Protein 4GV5 (pdb70)

Sequence (126 aa):
YKQCHKKGGHCFPKEKICLPPSSDFGKMDCRWRWKCCKKGSGYKQCHKKGGHCFPKEKICLPPSSDFGKMDCRWRWKCCKKGSGYKQCHKKGGHCFPKEKKICLPPSSDFGKMDCRWRWKCCKKGSG

B-factor: mean 43.55, std 19.84, range [20.6, 151.93]

GO terms:
  GO:0044562 venom-mediated inhibition of voltage-gated potassium channel activity (P, IDA)
  GO:0005576 extracellular region (C, EXP)

Foldseek 3Di:
DPQLVVLQWDKDFQPDAFPPCVQWPAQGPPDPRITTGHPVTD/DVQLVVLQWDKDFPVDFWPPVVQWPAQGVPDDRITIGHPVTD/DVQLVVVQWDKDAQPQDQPPCVQWQQCGPPDPRITTGHPPSD

Nearest PDB structures (foldseek):
  4gv5-assembly1_C  TM=1.024E+00  e=1.041E-09  Crotalus durissus terrificus
  4gv5-assembly1_A  TM=9.833E-01  e=5.406E-08  Crotalus durissus terrificus
  4gv5-assembly1_B  TM=9.880E-01  e=1.267E-07  Crotalus durissus terrificus
  1z99-assembly1_A  TM=8.918E-01  e=2.060E-06  Crotalus durissus terrificus
  1h5o-assembly1_A  TM=7.659E-01  e=6.964E-07  Crotalus durissus terrificus

CATH classification: 2.20.20.10

Secondary structure (DSSP, 8-state):
-HHHHHTTEEEEETT---SSGGGB--STTSPTTEEEEETT--/-HHHHHTTEEEEETTS--SSGGGB--STTSPTTEEEEETT--/-HHHHHTTEEEEETT---SSGGGB--STTS-TTEEEEETTT-

Organism: Crotalus durissus terrificus (NCBI:txid8732)

Solvent-accessible surface area: 8077 Å² total; per-residue (Å²): 138,156,76,2,121,144,104,33,2,88,14,39,9,59,2,39,49,0,89,87,59,88,12,13,58,31,96,71,49,1,116,189,107,19,17,0,0,102,126,89,19,68,131,148,67,2,130,150,94,36,2,92,27,58,74,58,12,62,16,0,41,78,26,89,9,12,53,30,97,74,50,2,131,183,171,79,14,0,0,100,146,78,27,52,140,157,83,1,124,158,111,24,1,35,18,7,8,122,145,52,125,7,116,81,100,91,6,42,45,32,107,64,49,3,104,155,126,13,29,0,0,91,104,78,27,14

InterPro domains:
  IPR000881 Myotoxin [PF00819] (23-65)
  IPR000881 Myotoxin [PR00283] (24-36)
  IPR000881 Myotoxin [PR00283] (38-50)
  IPR000881 Myotoxin [PR00283] (51-63)
  IPR000881 Myotoxin [PS00459] (24-61)
  IPR023355 Myotoxin/Anemone neurotoxin domain superfamily [G3DSA:2.20.20.10] (23-64)

Radius of gyration: 14.73 Å; Cα contacts (8 Å, |Δi|>4): 263; chains: 3; bounding box: 30×38×32 Å

Structure (mmCIF, N/CA/C/O backbone):
data_4GV5
#
_entry.id   4GV5
#
_cell.length_a   66.922
_cell.length_b   74.330
_cell.length_c   80.199
_cell.angle_alpha   90.00
_cell.angle_beta   90.00
_cell.angle_gamma   90.00
#
_symmetry.space_group_name_H-M   'I 21 21 21'
#
loop_
_entity.id
_entity.type
_entity.pdbx_description
1 polymer 'Crotamine Ile-19'
2 non-polymer 'THIO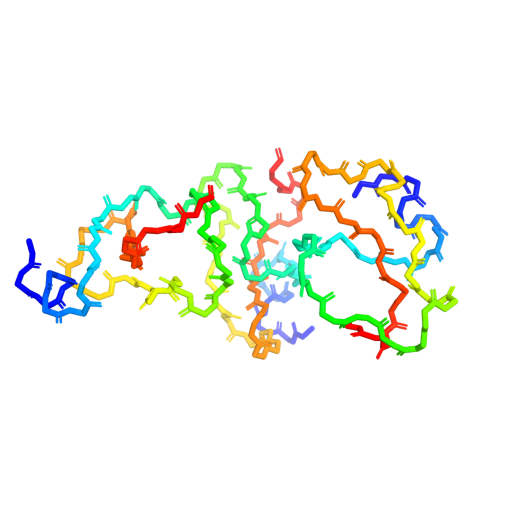CYANATE ION'
3 non-polymer GLYCEROL
4 non-polymer 'SULFATE ION'
5 water water
#
loop_
_atom_site.group_PDB
_atom_site.id
_atom_site.type_symbol
_atom_site.label_atom_id
_atom_site.label_alt_id
_atom_site.label_comp_id
_atom_site.label_asym_id
_atom_site.label_entity_id
_atom_site.label_seq_id
_atom_site.pdbx_PDB_ins_code
_atom_site.Cartn_x
_atom_site.Cartn_y
_atom_site.Cartn_z
_atom_site.occupancy
_atom_site.B_iso_or_equiv
_atom_site.auth_seq_id
_atom_site.auth_comp_id
_atom_site.auth_asym_id
_atom_site.auth_atom_id
_atom_site.pdbx_PDB_model_num
ATOM 1 N N . TYR A 1 1 ? 24.311 40.954 45.768 1.00 48.43 1 TYR A N 1
ATOM 2 C CA . TYR A 1 1 ? 22.901 40.559 45.929 1.00 46.14 1 TYR A CA 1
ATOM 3 C C . TYR A 1 1 ? 22.740 39.866 47.274 1.00 50.30 1 TYR A C 1
ATOM 4 O O . TYR A 1 1 ? 23.578 39.023 47.619 1.00 48.29 1 TYR A O 1
ATOM 13 N N . LYS A 1 2 ? 21.671 40.199 48.001 1.00 41.64 2 LYS A N 1
ATOM 14 C CA . LYS A 1 2 ? 21.496 39.794 49.427 1.00 41.06 2 LYS A CA 1
ATOM 15 C C . LYS A 1 2 ? 21.742 38.292 49.675 1.00 37.57 2 LYS A C 1
ATOM 16 O O . LYS A 1 2 ? 22.587 37.955 50.467 1.00 42.63 2 LYS A O 1
ATOM 22 N N . GLN A 1 3 ? 20.983 37.403 49.013 1.00 37.10 3 GLN A N 1
ATOM 23 C CA . GLN A 1 3 ? 20.983 35.955 49.346 1.00 40.92 3 GLN A CA 1
ATOM 24 C C . GLN A 1 3 ? 22.294 35.285 48.988 1.00 33.20 3 GLN A C 1
ATOM 25 O O . GLN A 1 3 ? 22.844 34.461 49.802 1.00 35.66 3 GLN A O 1
ATOM 31 N N . CYS A 1 4 ? 22.849 35.700 47.831 1.00 32.29 4 CYS A N 1
ATOM 32 C CA . CYS A 1 4 ? 24.146 35.145 47.360 1.00 30.30 4 CYS A CA 1
ATOM 33 C C . CYS A 1 4 ? 25.199 35.612 48.402 1.00 34.59 4 CYS A C 1
ATOM 34 O O . CYS A 1 4 ? 26.002 34.803 48.928 1.00 32.96 4 CYS A O 1
ATOM 37 N N . HIS A 1 5 ? 25.194 36.900 48.725 1.00 37.49 5 HIS A N 1
ATOM 38 C CA . HIS A 1 5 ? 26.136 37.437 49.682 1.00 41.85 5 HIS A CA 1
ATOM 39 C C . HIS A 1 5 ? 25.998 36.741 51.028 1.00 40.69 5 HIS A C 1
ATOM 40 O O . HIS A 1 5 ? 27.002 36.376 51.657 1.00 45.98 5 HIS A O 1
ATOM 47 N N . LYS A 1 6 ? 24.755 36.526 51.464 1.00 46.68 6 LYS A N 1
ATOM 48 C CA . LYS A 1 6 ? 24.518 35.839 52.689 1.00 39.78 6 LYS A CA 1
ATOM 49 C C . LYS A 1 6 ? 25.116 34.478 52.82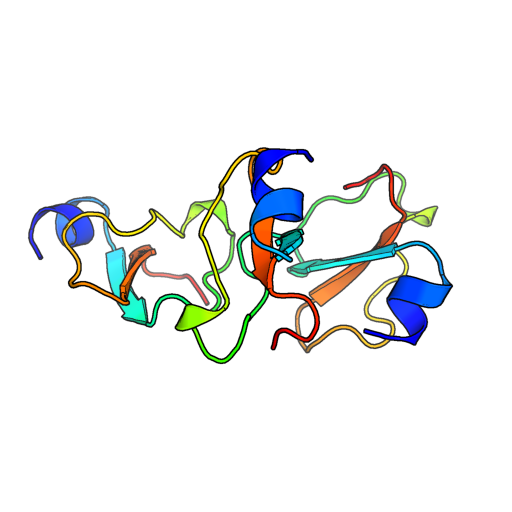0 1.00 45.96 6 LYS A C 1
ATOM 50 O O . LYS A 1 6 ? 25.550 34.166 53.947 1.00 48.22 6 LYS A O 1
ATOM 56 N N . LYS A 1 7 ? 25.155 33.716 51.709 1.00 43.85 7 LYS A N 1
ATOM 57 C CA . LYS A 1 7 ? 25.844 32.434 51.605 1.00 41.04 7 LYS A CA 1
ATOM 58 C C . LYS A 1 7 ? 27.349 32.559 51.571 1.00 35.16 7 LYS A C 1
ATOM 59 O O . LYS A 1 7 ? 28.021 31.526 51.573 1.00 50.63 7 LYS A O 1
ATOM 65 N N . GLY A 1 8 ? 27.891 33.791 51.546 1.00 40.18 8 GLY A N 1
ATOM 66 C CA . GLY A 1 8 ? 29.340 33.966 51.457 1.00 41.87 8 GLY A CA 1
ATOM 67 C C . GLY A 1 8 ? 29.807 33.862 49.988 1.00 35.66 8 GLY A C 1
ATOM 68 O O . GLY A 1 8 ? 30.971 33.632 49.687 1.00 39.22 8 GLY A O 1
ATOM 69 N N . GLY A 1 9 ? 28.880 34.025 49.058 1.00 36.96 9 GLY A N 1
ATOM 70 C CA . GLY A 1 9 ? 29.219 33.864 47.600 1.00 34.94 9 GLY A CA 1
ATOM 71 C C . GLY A 1 9 ? 29.298 35.198 46.859 1.00 33.03 9 GLY A C 1
ATOM 72 O O . GLY A 1 9 ? 29.119 36.303 47.455 1.00 35.49 9 GLY A O 1
ATOM 73 N N . HIS A 1 10 ? 29.573 35.078 45.555 1.00 33.72 10 HIS A N 1
ATOM 74 C CA . HIS A 1 10 ? 29.513 36.162 44.662 1.00 3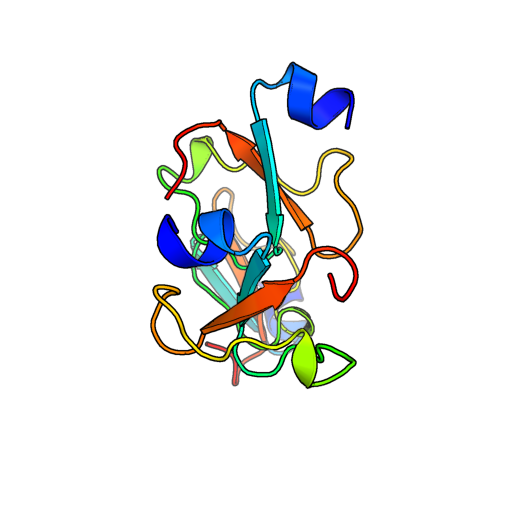5.30 10 HIS A CA 1
ATOM 75 C C . HIS A 1 10 ? 28.930 35.691 43.353 1.00 32.80 10 HIS A C 1
ATOM 76 O O . HIS A 1 10 ? 28.965 34.505 43.080 1.00 31.47 10 HIS A O 1
ATOM 83 N N . CYS A 1 11 ? 28.407 36.589 42.524 1.00 32.14 11 CYS A N 1
ATOM 84 C CA . CYS A 1 11 ? 27.831 36.192 41.252 1.00 28.45 11 CYS A CA 1
ATOM 85 C C . CYS A 1 11 ? 28.786 36.113 40.145 1.00 27.67 11 CYS A C 1
ATOM 86 O O . CYS A 1 11 ? 29.536 37.067 39.892 1.00 33.89 11 CYS A O 1
ATOM 89 N N . PHE A 1 12 ? 28.633 35.036 39.378 1.00 32.24 12 PHE A N 1
ATOM 90 C CA . PHE A 1 12 ? 29.570 34.775 38.195 1.00 32.65 12 PHE A CA 1
ATOM 91 C C . PHE A 1 12 ? 28.715 34.319 37.052 1.00 31.75 12 PHE A C 1
ATOM 92 O O . PHE A 1 12 ? 27.615 33.842 37.275 1.00 27.78 12 PHE A O 1
ATOM 100 N N . PRO A 1 13 ? 29.226 34.432 35.819 1.00 26.59 13 PRO A N 1
ATOM 101 C CA . PRO A 1 13 ? 28.435 33.933 34.648 1.00 27.48 13 PRO A CA 1
ATOM 102 C C . PRO A 1 13 ? 28.022 32.464 34.862 1.00 25.85 13 PRO A C 1
ATOM 103 O O . PRO A 1 13 ? 28.815 31.683 35.520 1.00 28.16 13 PRO A O 1
ATOM 107 N N . LYS A 1 14 ? 26.854 32.055 34.347 1.00 26.33 14 LYS A N 1
ATOM 108 C CA . LYS A 1 14 ? 26.279 30.739 34.482 1.00 27.75 14 LYS A CA 1
ATOM 109 C C . LYS A 1 14 ? 27.302 29.546 34.237 1.00 23.33 14 LYS A C 1
ATOM 110 O O . LYS A 1 14 ? 27.215 28.529 34.923 1.00 26.09 14 LYS A O 1
ATOM 116 N N . GLU A 1 15 ? 28.205 29.639 33.234 1.00 25.69 15 GLU A N 1
ATOM 117 C CA . GLU A 1 15 ? 29.101 28.568 32.854 1.00 22.99 15 GLU A CA 1
ATOM 118 C C . GLU A 1 15 ? 30.485 28.643 33.540 1.00 20.90 15 GLU A C 1
ATOM 119 O O . GLU A 1 15 ? 31.349 27.815 33.271 1.00 25.28 15 GLU A O 1
ATOM 125 N N . LYS A 1 16 ? 30.678 29.655 34.429 1.00 25.81 16 LYS A N 1
ATOM 126 C CA . LYS A 1 16 ? 31.976 29.797 35.068 1.00 27.99 16 LYS A CA 1
ATOM 127 C C . LYS A 1 16 ? 32.199 28.509 35.874 1.00 26.13 16 LYS A C 1
ATOM 128 O O . LYS A 1 16 ? 31.270 28.098 36.665 1.00 27.73 16 LYS A O 1
ATOM 134 N N . ILE A 1 17 ? 33.402 27.896 35.772 1.00 25.50 17 ILE A N 1
ATOM 135 C CA . ILE A 1 17 ? 33.706 26.701 36.624 1.00 24.57 17 ILE A CA 1
ATOM 136 C C . ILE A 1 17 ? 33.942 27.163 38.045 1.00 26.08 17 ILE A C 1
ATOM 137 O O . ILE A 1 17 ? 34.786 28.096 38.293 1.00 27.01 17 ILE A O 1
ATOM 142 N N . CYS A 1 18 ? 33.172 26.546 38.962 1.00 27.48 18 CYS A N 1
ATOM 143 C CA . CYS A 1 18 ? 33.350 26.853 40.436 1.00 26.84 18 CYS A CA 1
ATOM 144 C C . CYS A 1 18 ? 33.710 25.551 41.117 1.00 27.06 18 CYS A C 1
ATOM 145 O O . CYS A 1 18 ? 32.870 24.623 41.132 1.00 27.52 18 CYS A O 1
ATOM 148 N N . LEU A 1 19 ? 34.953 25.430 41.598 1.00 28.69 19 LEU A N 1
ATOM 149 C CA . LEU A 1 19 ? 35.363 24.164 42.196 1.00 28.16 19 LEU A CA 1
ATOM 150 C C . LEU A 1 19 ? 35.750 24.517 43.689 1.00 28.48 19 LEU A C 1
ATOM 151 O O . LEU A 1 19 ? 36.330 25.565 43.951 1.00 33.45 19 LEU A O 1
ATOM 156 N N . PRO A 1 20 ? 35.463 23.630 44.629 1.00 28.75 20 PRO A N 1
ATOM 157 C CA . PRO A 1 20 ? 34.756 22.376 44.430 1.00 28.91 20 PRO A CA 1
ATOM 158 C C . PRO A 1 20 ? 33.291 22.691 44.049 1.00 26.55 20 PRO A C 1
ATOM 159 O O . PRO A 1 20 ? 32.817 23.799 44.328 1.00 30.48 20 PRO A O 1
ATOM 163 N N . PRO A 1 21 ? 32.577 21.722 43.415 1.00 25.71 21 PRO A N 1
ATOM 164 C CA . PRO A 1 21 ? 31.212 22.033 42.961 1.00 25.19 21 PRO A CA 1
ATOM 165 C C . PRO A 1 21 ? 30.246 22.311 44.159 1.00 23.68 21 PRO A C 1
ATOM 166 O O . PRO A 1 21 ? 29.226 23.013 43.962 1.00 28.87 21 PRO A O 1
ATOM 170 N N . SER A 1 22 ? 30.613 21.892 45.408 1.00 29.20 22 SER A N 1
ATOM 171 C CA . SER A 1 22 ? 29.698 22.257 46.459 1.00 32.57 22 SER A CA 1
ATOM 172 C C . SER A 1 22 ? 29.736 23.725 46.793 1.00 33.60 22 SER A C 1
ATOM 173 O O . SER A 1 22 ? 28.883 24.216 47.546 1.00 43.28 22 SER A O 1
ATOM 176 N N . SER A 1 23 ? 30.754 24.446 46.266 1.00 29.75 23 SER A N 1
ATOM 177 C CA . SER A 1 23 ? 30.853 25.937 46.461 1.00 32.81 23 SER A CA 1
ATOM 178 C C . SER A 1 23 ? 29.973 26.677 45.455 1.00 29.72 23 SER A C 1
ATOM 179 O O . SER A 1 23 ? 29.886 27.911 45.479 1.00 32.78 23 SER A O 1
ATOM 182 N N . ASP A 1 24 ? 29.331 25.932 44.548 1.00 26.87 24 ASP A N 1
ATOM 183 C CA . ASP A 1 24 ? 28.407 26.581 43.520 1.00 27.91 24 ASP A CA 1
ATOM 184 C C . ASP A 1 24 ? 27.010 26.410 44.126 1.00 24.15 24 ASP A C 1
ATOM 185 O O . ASP A 1 24 ? 26.495 25.279 44.215 1.00 32.06 24 ASP A O 1
ATOM 190 N N . PHE A 1 25 ? 26.347 27.542 44.425 1.00 28.18 25 PHE A N 1
ATOM 191 C CA . PHE A 1 25 ? 25.004 27.549 45.172 1.00 27.24 25 PHE A CA 1
ATOM 192 C C . PHE A 1 25 ? 23.919 27.741 44.194 1.00 31.22 25 PHE A C 1
ATOM 193 O O . PHE A 1 25 ? 22.779 27.946 44.576 1.00 31.84 25 PHE A O 1
ATOM 201 N N . GLY A 1 26 ? 24.230 27.563 42.922 1.00 30.26 26 GLY A N 1
ATOM 202 C CA . GLY A 1 26 ? 23.206 27.793 41.839 1.00 29.80 26 GLY A CA 1
ATOM 203 C C . GLY A 1 26 ? 22.789 29.269 41.682 1.00 28.84 26 GLY A C 1
ATOM 204 O O . GLY A 1 26 ? 23.485 30.197 42.130 1.00 30.66 26 GLY A O 1
ATOM 205 N N . LYS A 1 27 ? 21.660 29.527 41.022 1.00 36.73 27 LYS A N 1
ATOM 206 C CA . LYS A 1 27 ? 21.327 30.914 40.686 1.00 31.87 27 LYS A CA 1
ATOM 207 C C . LYS A 1 27 ? 21.191 31.846 41.944 1.00 31.66 27 LYS A C 1
ATOM 208 O O . LYS A 1 27 ? 21.539 33.002 41.861 1.00 33.11 27 LYS A O 1
ATOM 214 N N . MET A 1 28 ? 20.671 31.350 43.060 1.00 34.78 28 MET A N 1
ATOM 215 C CA . MET A 1 28 ? 20.352 32.230 44.213 1.00 32.44 28 MET A CA 1
ATOM 216 C C . MET A 1 28 ? 19.597 33.435 43.677 1.00 32.83 28 MET A C 1
ATOM 217 O O . MET A 1 28 ? 18.621 33.244 42.963 1.00 37.44 28 MET A O 1
ATOM 222 N N . ASP A 1 29 ? 19.978 34.658 44.064 1.00 34.87 29 ASP A N 1
ATOM 223 C CA . ASP A 1 29 ? 19.353 35.839 43.561 1.00 40.25 29 ASP A CA 1
ATOM 224 C C . ASP A 1 29 ? 20.299 36.631 42.655 1.00 33.84 29 ASP A C 1
ATOM 225 O O . ASP A 1 29 ? 20.166 37.880 42.500 1.00 35.01 29 ASP A O 1
ATOM 230 N N . CYS A 1 30 ? 21.253 35.925 42.058 1.00 34.07 30 CYS A N 1
ATOM 231 C CA . CYS A 1 30 ? 22.038 36.567 40.976 1.00 32.82 30 CYS A CA 1
ATOM 232 C C . CYS A 1 30 ? 21.148 36.832 39.770 1.00 37.97 30 CYS A C 1
ATOM 233 O O . CYS A 1 30 ? 20.031 36.258 39.618 1.00 36.29 30 CYS A O 1
ATOM 236 N N . ARG A 1 31 ? 21.632 37.651 38.858 1.00 33.17 31 ARG A N 1
ATOM 237 C CA . ARG A 1 31 ? 20.859 37.915 37.629 1.00 30.62 31 ARG A CA 1
ATOM 238 C C . ARG A 1 31 ? 20.707 36.690 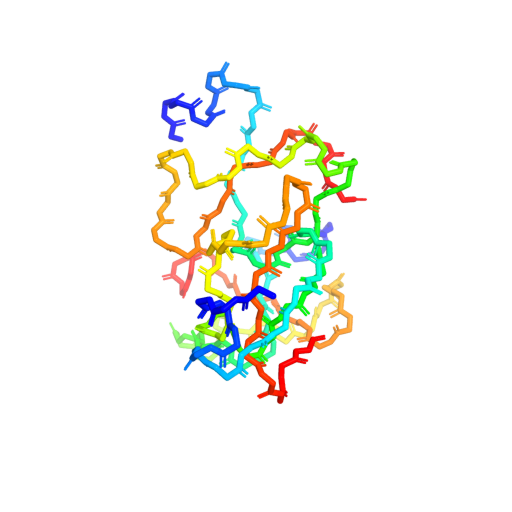36.742 1.00 35.27 31 ARG A C 1
ATOM 239 O O . ARG A 1 31 ? 21.414 35.717 36.871 1.00 32.90 31 ARG A O 1
ATOM 247 N N . TRP A 1 32 ? 19.786 36.761 35.803 1.00 29.99 32 TRP A N 1
ATOM 248 C CA . TRP A 1 32 ? 19.607 35.746 34.817 1.00 35.04 32 TRP A CA 1
ATOM 249 C C . TRP A 1 32 ? 20.923 35.499 34.143 1.00 28.56 32 TRP A C 1
ATOM 250 O O . TRP A 1 32 ? 21.601 36.446 33.802 1.00 32.06 32 TRP A O 1
ATOM 261 N N . ARG A 1 33 ? 21.290 34.244 33.983 1.00 30.43 33 ARG A N 1
ATOM 262 C CA . ARG A 1 33 ? 22.535 33.856 33.352 1.00 27.90 33 ARG A CA 1
ATOM 263 C C . ARG A 1 33 ? 23.758 34.041 34.235 1.00 26.61 33 ARG A C 1
ATOM 264 O O . ARG A 1 33 ? 24.871 34.001 33.773 1.00 30.40 33 ARG A O 1
ATOM 272 N N . TRP A 1 34 ? 23.525 34.226 35.519 1.00 32.53 34 TRP A N 1
ATOM 273 C CA . TRP A 1 34 ? 24.573 34.253 36.496 1.00 27.58 34 TRP A CA 1
ATOM 274 C C . TRP A 1 34 ? 24.279 33.242 37.566 1.00 25.40 34 TRP A C 1
ATOM 275 O O . TRP A 1 34 ? 23.183 32.748 37.669 1.00 28.51 34 TRP A O 1
ATOM 286 N N . LYS A 1 35 ? 25.273 32.932 38.366 1.00 29.36 35 LYS A N 1
ATOM 287 C CA . LYS A 1 35 ? 25.115 31.988 39.482 1.00 31.35 35 LYS A CA 1
ATOM 288 C C . LYS A 1 35 ? 26.046 32.393 40.608 1.00 25.86 35 LYS A C 1
ATOM 289 O O . LYS A 1 35 ? 27.024 33.145 40.435 1.00 30.66 35 LYS A O 1
ATOM 295 N N . CYS A 1 36 ? 25.712 31.909 41.794 1.00 26.98 36 CYS A N 1
ATOM 296 C CA . CYS A 1 36 ? 26.403 32.315 43.066 1.00 26.70 36 CYS A CA 1
ATOM 297 C C . CYS A 1 36 ? 27.416 31.214 43.391 1.00 24.99 36 CYS A C 1
ATOM 298 O O . CYS A 1 36 ? 27.045 30.004 43.596 1.00 29.97 36 CYS A O 1
ATOM 301 N N . CYS A 1 37 ? 28.727 31.586 43.510 1.00 25.71 37 CYS A N 1
ATOM 302 C CA . CYS A 1 37 ? 29.757 30.613 43.926 1.00 28.33 37 CYS A CA 1
ATOM 303 C C . CYS A 1 37 ? 30.466 31.245 45.108 1.00 31.03 37 CYS A C 1
ATOM 304 O O . CYS A 1 37 ? 30.678 32.503 45.171 1.00 32.26 37 CYS A O 1
ATOM 307 N N . LYS A 1 38 ? 30.877 30.368 46.042 1.00 31.84 38 LYS A N 1
ATOM 308 C CA . LYS A 1 38 ? 31.503 30.837 47.245 1.00 41.75 38 LYS A CA 1
ATOM 309 C C . LYS A 1 38 ? 32.777 31.539 46.860 1.00 54.07 38 LYS A C 1
ATOM 310 O O . LYS A 1 38 ? 33.537 31.020 46.039 1.00 51.47 38 LYS A O 1
ATOM 316 N N . LYS A 1 39 ? 33.006 32.703 47.487 1.00 61.07 39 LYS A N 1
ATOM 317 C CA . LYS A 1 39 ? 34.265 33.456 47.412 1.00 65.62 39 LYS A CA 1
ATOM 318 C C . LYS A 1 39 ? 35.498 32.512 47.522 1.00 71.53 39 LYS A C 1
ATOM 319 O O . LYS A 1 39 ? 35.579 31.671 48.441 1.00 75.35 39 LYS A O 1
ATOM 325 N N . GLY A 1 40 ? 36.419 32.649 46.557 1.00 74.62 40 GLY A N 1
ATOM 326 C CA . GLY A 1 40 ? 37.575 31.740 46.370 1.00 63.68 40 GLY A CA 1
ATOM 327 C C . GLY A 1 40 ? 37.343 30.554 45.399 1.00 118.78 40 GLY A C 1
ATOM 328 O O . GLY A 1 40 ? 38.084 29.556 45.492 1.00 93.93 40 GLY A O 1
ATOM 329 N N . SER A 1 41 ? 36.353 30.656 44.477 1.00 113.51 41 SER A N 1
ATOM 330 C CA . SER A 1 41 ? 35.838 29.525 43.657 1.00 84.04 41 SER A CA 1
ATOM 331 C C . SER A 1 41 ? 36.352 29.358 42.248 1.00 98.00 41 SER A C 1
ATOM 332 O O . SER A 1 41 ? 36.486 30.378 41.554 1.00 97.25 41 SER A O 1
ATOM 335 N N . GLY A 1 42 ? 36.520 28.064 41.836 1.00 77.95 42 GLY A N 1
ATOM 336 C CA . GLY A 1 42 ? 37.230 27.538 40.578 1.00 40.16 42 GLY A CA 1
ATOM 337 C C . GLY A 1 42 ? 38.752 27.782 40.768 1.00 86.71 42 GLY A C 1
ATOM 338 O O . GLY A 1 42 ? 39.600 26.870 40.826 1.00 65.58 42 GLY A O 1
ATOM 339 N N . TYR B 1 1 ? 18.217 9.440 31.382 1.00 53.58 1 TYR B N 1
ATOM 340 C CA . TYR B 1 1 ? 17.227 10.363 31.900 1.00 41.36 1 TYR B CA 1
ATOM 341 C C . TYR B 1 1 ? 16.323 10.898 30.809 1.00 43.59 1 TYR B C 1
ATOM 342 O O . TYR B 1 1 ? 16.767 11.710 29.947 1.00 37.10 1 TYR B O 1
ATOM 351 N N . LYS B 1 2 ? 15.060 10.474 30.862 1.00 29.97 2 LYS B N 1
ATOM 352 C CA . LYS B 1 2 ? 14.036 10.745 29.914 1.00 33.72 2 LYS B CA 1
ATOM 353 C C . LYS B 1 2 ? 13.917 12.197 29.562 1.00 34.90 2 LYS B C 1
ATOM 354 O O . LYS B 1 2 ? 13.858 12.561 28.347 1.00 35.91 2 LYS B O 1
ATOM 360 N N . GLN B 1 3 ? 13.849 13.082 30.533 1.00 32.41 3 GLN B N 1
ATOM 361 C CA . GLN B 1 3 ? 13.532 14.499 30.191 1.00 29.10 3 GLN B CA 1
ATOM 362 C C . GLN B 1 3 ? 14.752 15.161 29.592 1.00 25.86 3 GLN B C 1
ATOM 363 O O . GLN B 1 3 ? 14.624 15.947 28.650 1.00 32.34 3 GLN B O 1
ATOM 369 N N . CYS B 1 4 ? 15.949 14.894 30.120 1.00 25.72 4 CYS B N 1
ATOM 370 C CA . CYS B 1 4 ? 17.144 15.462 29.543 1.00 27.48 4 CYS B CA 1
ATOM 371 C C . CYS B 1 4 ? 17.260 14.966 28.104 1.00 28.03 4 CYS B C 1
ATOM 372 O O . CYS B 1 4 ? 17.475 15.774 27.198 1.00 28.43 4 CYS B O 1
ATOM 375 N N . HIS B 1 5 ? 17.068 13.698 27.878 1.00 26.91 5 HIS B N 1
ATOM 376 C CA . HIS B 1 5 ? 17.122 13.102 26.489 1.00 32.43 5 HIS B CA 1
ATOM 377 C C . HIS B 1 5 ? 16.063 13.732 25.612 1.00 31.98 5 HIS B C 1
ATOM 378 O O . HIS B 1 5 ? 16.310 14.014 24.421 1.00 32.90 5 HIS B O 1
ATOM 385 N N . LYS B 1 6 ? 14.874 13.982 26.145 1.00 31.67 6 LYS B N 1
ATOM 386 C CA . LYS B 1 6 ? 13.859 14.659 25.357 1.00 34.36 6 LYS B CA 1
ATOM 387 C C . LYS B 1 6 ? 14.238 16.036 24.873 1.00 39.11 6 LYS B C 1
ATOM 388 O O . LYS B 1 6 ? 13.784 16.450 23.842 1.00 41.90 6 LYS B O 1
ATOM 394 N N . LYS B 1 7 ? 15.070 16.714 25.618 1.00 36.70 7 LYS B N 1
ATOM 395 C CA . LYS B 1 7 ? 15.549 18.077 25.259 1.00 36.84 7 LYS B CA 1
ATOM 396 C C . LYS B 1 7 ? 16.757 17.986 24.284 1.00 35.88 7 LYS B C 1
ATOM 397 O O . LYS B 1 7 ? 17.343 19.041 23.953 1.00 34.69 7 LYS B O 1
ATOM 403 N N . GLY B 1 8 ? 17.177 16.754 23.949 1.00 33.76 8 GLY B N 1
ATOM 404 C CA . GLY B 1 8 ? 18.330 16.519 23.067 1.00 35.95 8 GLY B CA 1
ATOM 405 C C . GLY B 1 8 ? 19.618 16.605 23.837 1.00 28.62 8 GLY B C 1
ATOM 406 O O . GLY B 1 8 ? 20.628 16.956 23.263 1.00 29.61 8 GLY B O 1
ATOM 407 N N . GLY B 1 9 ? 19.596 16.401 25.202 1.00 28.30 9 GLY B N 1
ATOM 408 C CA . GLY B 1 9 ? 20.764 16.613 25.961 1.00 28.32 9 GLY B CA 1
ATOM 409 C C . GLY B 1 9 ? 21.314 15.370 26.600 1.00 26.62 9 GLY B C 1
ATOM 410 O O . GLY B 1 9 ? 20.790 14.305 26.371 1.00 26.04 9 GLY B O 1
ATOM 411 N N . HIS B 1 10 ? 22.393 15.488 27.379 1.00 24.22 10 HIS B N 1
ATOM 412 C CA . HIS B 1 10 ? 22.913 14.359 28.155 1.00 23.66 10 HIS B CA 1
ATOM 413 C C . HIS B 1 10 ? 23.314 14.997 29.472 1.00 22.56 10 HIS B C 1
ATOM 414 O O . HIS B 1 10 ? 23.398 16.219 29.593 1.00 22.37 10 HIS B O 1
ATOM 421 N N . CYS B 1 11 ? 23.553 14.120 30.454 1.00 26.28 11 CYS B N 1
ATOM 422 C CA . CYS B 1 11 ? 23.926 14.613 31.792 1.00 25.99 11 CYS B CA 1
ATOM 423 C C . CYS B 1 11 ? 25.449 14.727 31.942 1.00 21.63 11 CYS B C 1
ATOM 424 O O . CYS B 1 11 ? 26.185 13.808 31.524 1.00 25.01 11 CYS B O 1
ATOM 427 N N . PHE B 1 12 ? 25.907 15.805 32.582 1.00 24.01 12 PHE B N 1
ATOM 428 C CA . PHE B 1 12 ? 27.363 16.062 32.834 1.00 23.72 12 PHE B CA 1
ATOM 429 C C . PHE B 1 12 ? 27.475 16.596 34.292 1.00 22.90 12 PHE B C 1
ATOM 430 O O . PHE B 1 12 ? 26.466 17.094 34.870 1.00 24.36 12 PHE B O 1
ATOM 438 N N . PRO B 1 13 ? 28.687 16.540 34.825 1.00 22.77 13 PRO B N 1
ATOM 439 C CA . PRO B 1 13 ? 28.918 17.161 36.168 1.00 25.60 13 PRO B CA 1
ATOM 440 C C . PRO B 1 13 ? 28.495 18.602 36.106 1.00 24.03 13 PRO B C 1
ATOM 441 O O . PRO B 1 13 ? 28.629 19.299 35.025 1.00 22.93 13 PRO B O 1
ATOM 445 N N . LYS B 1 14 ? 27.953 19.112 37.202 1.00 22.01 14 LYS B N 1
ATOM 446 C CA . LYS B 1 14 ? 27.409 20.460 37.142 1.00 23.79 14 LYS B CA 1
ATOM 447 C C . LYS B 1 14 ? 28.400 21.591 36.766 1.00 21.96 14 LYS B C 1
ATOM 448 O O . LYS B 1 14 ? 27.924 22.674 36.385 1.00 25.57 14 LYS B O 1
ATOM 454 N N . GLU B 1 15 ? 29.722 21.405 36.923 1.00 22.19 15 GLU B N 1
ATOM 455 C CA . GLU B 1 15 ? 30.689 22.510 36.608 1.00 24.14 15 GLU B CA 1
ATOM 456 C C . GLU B 1 15 ? 31.197 22.319 35.175 1.00 25.62 15 GLU B C 1
ATOM 457 O O . GLU B 1 15 ? 32.026 23.105 34.758 1.00 25.12 15 GLU B O 1
ATOM 463 N N . LYS B 1 16 ? 30.752 21.315 34.444 1.00 23.83 16 LYS B N 1
ATOM 464 C CA . LYS B 1 16 ? 31.203 21.170 33.052 1.00 23.46 16 LYS B CA 1
ATOM 465 C C . LYS B 1 16 ? 30.683 22.325 32.224 1.00 23.97 16 LYS B C 1
ATOM 466 O O . LYS B 1 16 ? 29.537 22.595 32.266 1.00 27.35 16 LYS B O 1
ATOM 472 N N . ILE B 1 17 ? 31.547 22.988 31.468 1.00 24.74 17 ILE B N 1
ATOM 473 C CA . ILE B 1 17 ? 31.114 24.171 30.672 1.00 22.63 17 ILE B CA 1
ATOM 474 C C . ILE B 1 17 ? 30.287 23.620 29.507 1.00 25.13 17 ILE B C 1
ATOM 475 O O . ILE B 1 17 ? 30.742 22.746 28.724 1.00 25.82 17 ILE B O 1
ATOM 480 N N . CYS B 1 18 ? 29.114 24.176 29.345 1.00 21.99 18 CYS B N 1
ATOM 481 C CA . CYS B 1 18 ? 28.249 23.856 28.097 1.00 25.47 18 CYS B CA 1
ATOM 482 C C . CYS B 1 18 ? 28.066 25.164 27.346 1.00 27.13 18 CYS B C 1
ATOM 483 O O . CYS B 1 18 ? 27.579 26.117 27.907 1.00 29.50 18 CYS B O 1
ATOM 486 N N . LEU B 1 19 ? 28.482 25.231 26.074 1.00 30.28 19 LEU B N 1
ATOM 487 C CA . LEU B 1 19 ? 28.385 26.458 25.300 1.00 32.26 19 LEU B CA 1
ATOM 488 C C . LEU B 1 19 ? 27.511 26.120 24.101 1.00 33.98 19 LEU B C 1
ATOM 489 O O . LEU B 1 19 ? 27.659 25.023 23.535 1.00 38.52 19 LEU B O 1
ATOM 494 N N . PRO B 1 20 ? 26.592 27.003 23.736 1.00 37.21 20 PRO B N 1
ATOM 495 C CA . PRO B 1 20 ? 26.362 28.310 24.397 1.00 38.14 20 PRO B CA 1
ATOM 496 C C . PRO B 1 20 ? 25.584 28.046 25.743 1.00 31.14 20 PRO B C 1
ATOM 497 O O . PRO B 1 20 ? 25.007 26.945 25.919 1.00 32.69 20 PRO B O 1
ATOM 501 N N . PRO B 1 21 ? 25.565 29.037 26.655 1.00 31.07 21 PRO B N 1
ATOM 502 C CA . PRO B 1 21 ? 24.915 28.818 28.003 1.00 33.17 21 PRO B CA 1
ATOM 503 C C . PRO B 1 21 ? 23.420 28.474 27.846 1.00 33.61 21 PRO B C 1
ATOM 504 O O . PRO B 1 21 ? 22.835 27.793 28.714 1.00 32.34 21 PRO B O 1
ATOM 508 N N . SER B 1 22 ? 22.808 28.904 26.715 1.00 33.75 22 SER B N 1
ATOM 509 C CA . SER B 1 22 ? 21.464 28.469 26.450 1.00 34.02 22 SER B CA 1
ATOM 510 C C . SER B 1 22 ? 21.312 26.939 26.303 1.00 35.25 22 SER B C 1
ATOM 511 O O . SER B 1 22 ? 20.193 26.400 26.516 1.00 41.34 22 SER B O 1
ATOM 514 N N . SER B 1 23 ? 22.381 26.195 25.996 1.00 31.78 23 SER B N 1
ATOM 515 C CA . SER B 1 23 ? 22.201 24.730 25.793 1.00 29.27 23 SER B CA 1
ATOM 516 C C . SER B 1 23 ? 22.342 24.034 27.172 1.00 27.87 23 SER B C 1
ATOM 517 O O . SER B 1 23 ? 22.245 22.806 27.269 1.00 32.88 23 SER B O 1
ATOM 520 N N . ASP B 1 24 ? 22.625 24.829 28.209 1.00 29.92 24 ASP B N 1
ATOM 521 C CA . ASP B 1 24 ? 22.728 24.229 29.557 1.00 30.53 24 ASP B CA 1
ATOM 522 C C . ASP B 1 24 ? 21.326 24.346 30.169 1.00 25.33 24 ASP B C 1
ATOM 523 O O . ASP B 1 24 ? 20.887 25.519 30.460 1.00 33.20 24 ASP B O 1
ATOM 528 N N . PHE B 1 25 ? 20.634 23.204 30.353 1.00 26.62 25 PHE B N 1
ATOM 529 C CA . PHE B 1 25 ? 19.215 23.184 30.771 1.00 27.38 25 PHE B CA 1
ATOM 530 C C . PHE B 1 25 ? 19.077 23.014 32.287 1.00 31.12 25 PHE B C 1
ATOM 531 O O . PHE B 1 25 ? 17.969 22.796 32.769 1.00 32.78 25 PHE B O 1
ATOM 539 N N . GLY B 1 26 ? 20.142 23.118 33.047 1.00 33.81 26 GLY B N 1
ATOM 540 C CA . GLY B 1 26 ? 20.022 22.925 34.441 1.00 33.71 26 GLY B CA 1
ATOM 541 C C . GLY B 1 26 ? 19.913 21.471 34.855 1.00 30.83 26 GLY B C 1
ATOM 542 O O . GLY B 1 26 ? 20.170 20.546 34.063 1.00 28.85 26 GLY B O 1
ATOM 543 N N . LYS B 1 27 ? 19.457 21.218 36.063 1.00 30.20 27 LYS B N 1
ATOM 544 C CA . LYS B 1 27 ? 19.485 19.8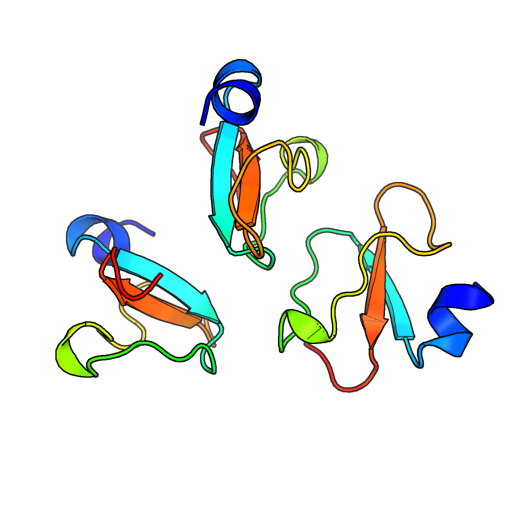12 36.543 1.00 31.69 27 LYS B CA 1
ATOM 545 C C . LYS B 1 27 ? 18.587 18.832 35.709 1.00 26.05 27 LYS B C 1
ATOM 546 O O . LYS B 1 27 ? 18.952 17.660 35.518 1.00 28.81 27 LYS B O 1
ATOM 552 N N . MET B 1 28 ? 17.419 19.350 35.173 1.00 27.72 28 MET B N 1
ATOM 553 C CA . MET B 1 28 ? 16.466 18.485 34.511 1.00 28.56 28 MET B CA 1
ATOM 554 C C . MET B 1 28 ? 16.209 17.253 35.408 1.00 33.15 28 MET B C 1
ATOM 555 O O . MET B 1 28 ? 16.023 17.434 36.650 1.00 33.85 28 MET B O 1
ATOM 560 N N . ASP B 1 29 ? 16.277 16.020 34.864 1.00 29.03 29 ASP B N 1
ATOM 561 C CA . ASP B 1 29 ? 16.147 14.805 35.630 1.00 29.60 29 ASP B CA 1
ATOM 562 C C . ASP B 1 29 ? 17.472 14.063 35.689 1.00 23.02 29 ASP B C 1
ATOM 563 O O . ASP B 1 29 ? 17.493 12.819 35.942 1.00 27.93 29 ASP B O 1
ATOM 568 N N . CYS B 1 30 ? 18.578 14.813 35.576 1.00 29.01 30 CYS B N 1
ATOM 569 C CA . CYS B 1 30 ? 19.943 14.254 35.859 1.00 26.95 30 CYS B CA 1
ATOM 570 C C . CYS B 1 30 ? 20.072 14.070 37.384 1.00 25.65 30 CYS B C 1
ATOM 571 O O . CYS B 1 30 ? 19.240 14.602 38.152 1.00 26.21 30 CYS B O 1
ATOM 574 N N . ARG B 1 31 ? 21.052 13.332 37.809 1.00 24.07 31 ARG B N 1
ATOM 575 C CA . ARG B 1 31 ? 21.237 13.082 39.204 1.00 27.77 31 ARG B CA 1
ATOM 576 C C . ARG B 1 31 ? 21.738 14.305 39.926 1.00 29.97 31 ARG B C 1
ATOM 577 O O . ARG B 1 31 ? 22.185 15.228 39.351 1.00 27.31 31 ARG B O 1
ATOM 585 N N . TRP B 1 32 ? 21.664 14.247 41.238 1.00 28.31 32 TRP B N 1
ATOM 586 C CA . TRP B 1 32 ? 22.274 15.223 42.095 1.00 30.58 32 TRP B CA 1
ATOM 587 C C . TRP B 1 32 ? 23.717 15.411 41.767 1.00 24.98 32 TRP B C 1
ATOM 588 O O . TRP B 1 32 ? 24.434 14.460 41.710 1.00 32.49 32 TRP B O 1
ATOM 599 N N . ARG B 1 33 ? 24.134 16.644 41.611 1.00 30.48 33 ARG B N 1
ATOM 600 C CA . ARG B 1 33 ? 25.585 17.038 41.208 1.00 28.32 33 ARG B CA 1
ATOM 601 C C . ARG B 1 33 ? 25.841 16.779 39.708 1.00 24.46 33 ARG B C 1
ATOM 602 O O . ARG B 1 33 ? 26.934 16.533 39.356 1.00 26.69 33 ARG B O 1
ATOM 610 N N . TRP B 1 34 ? 24.806 16.869 38.894 1.00 25.56 34 TRP B N 1
ATOM 611 C CA . TRP B 1 34 ? 24.897 16.827 37.431 1.00 21.25 34 TRP B CA 1
ATOM 612 C C . TRP B 1 34 ? 23.863 17.720 36.871 1.00 26.98 34 TRP B C 1
ATOM 613 O O . TRP B 1 34 ? 22.971 18.267 37.522 1.00 27.46 34 TRP B O 1
ATOM 624 N N . LYS B 1 35 ? 24.039 18.021 35.568 1.00 25.81 35 LYS B N 1
ATOM 625 C CA . LYS B 1 35 ? 23.146 18.910 34.860 1.00 25.40 35 LYS B CA 1
ATOM 626 C C . LYS B 1 35 ? 23.004 18.410 33.403 1.00 22.48 35 LYS B C 1
ATOM 627 O O . LYS B 1 35 ? 23.861 17.605 32.915 1.00 23.60 35 LYS B O 1
ATOM 633 N N . CYS B 1 36 ? 22.036 18.960 32.721 1.00 23.95 36 CYS B N 1
ATOM 634 C CA . CYS B 1 36 ? 21.677 18.460 31.392 1.00 21.30 36 CYS B CA 1
ATOM 635 C C . CYS B 1 36 ? 22.145 19.506 30.325 1.00 23.57 36 CYS B C 1
ATOM 636 O O . CYS B 1 36 ? 21.754 20.711 30.415 1.00 28.05 36 CYS B O 1
ATOM 639 N N . CYS B 1 37 ? 23.032 19.103 29.381 1.00 27.29 37 CYS B N 1
ATOM 640 C CA . CYS B 1 37 ? 23.386 20.048 28.302 1.00 26.73 37 CYS B CA 1
ATOM 641 C C . CYS B 1 37 ? 23.141 19.448 26.948 1.00 25.42 37 CYS B C 1
ATOM 642 O O . CYS B 1 37 ? 23.369 18.241 26.768 1.00 24.94 37 CYS B O 1
ATOM 645 N N . LYS B 1 38 ? 22.579 20.293 26.071 1.00 26.81 38 LYS B N 1
ATOM 646 C CA . LYS B 1 38 ? 22.205 19.913 24.690 1.00 35.05 38 LYS B CA 1
ATOM 647 C C . LYS B 1 38 ? 23.361 19.452 23.932 1.00 35.07 38 LYS B C 1
ATOM 648 O O . LYS B 1 38 ? 24.462 20.125 23.932 1.00 37.32 38 LYS B O 1
ATOM 654 N N . LYS B 1 39 ? 23.182 18.361 23.201 1.00 43.43 39 LYS B N 1
ATOM 655 C CA . LYS B 1 39 ? 24.272 17.924 22.354 1.00 46.73 39 LYS B CA 1
ATOM 656 C C . LYS B 1 39 ? 24.752 19.001 21.356 1.00 55.96 39 LYS B C 1
ATOM 657 O O . LYS B 1 39 ? 23.954 19.712 20.770 1.00 49.38 39 LYS B O 1
ATOM 663 N N . GLY B 1 40 ? 26.065 19.072 21.153 1.00 110.49 40 GLY B N 1
ATOM 664 C CA . GLY B 1 40 ? 26.645 20.091 20.317 1.00 73.44 40 GLY B CA 1
ATOM 665 C C . GLY B 1 40 ? 27.444 21.022 21.203 1.00 62.36 40 GLY B C 1
ATOM 666 O O . GLY B 1 40 ? 28.339 21.693 20.729 1.00 69.18 40 GLY B O 1
ATOM 667 N N . SER B 1 41 ? 27.140 21.015 22.506 1.00 85.65 41 SER B N 1
ATOM 668 C CA . SER B 1 41 ? 27.704 22.009 23.519 1.00 57.23 41 SER B CA 1
ATOM 669 C C . SER B 1 41 ? 29.035 21.617 24.251 1.00 55.54 41 SER B C 1
ATOM 670 O O . SER B 1 41 ? 29.542 20.469 24.180 1.00 88.07 41 SER B O 1
ATOM 673 N N . GLY B 1 42 ? 29.632 22.591 24.938 1.00 41.46 42 GLY B N 1
ATOM 674 C CA . GLY B 1 42 ? 31.019 22.322 25.134 1.00 73.33 42 GLY B CA 1
ATOM 675 C C . GLY B 1 42 ? 31.843 23.020 26.141 1.00 48.15 42 GLY B C 1
ATOM 676 O O . GLY B 1 42 ? 32.750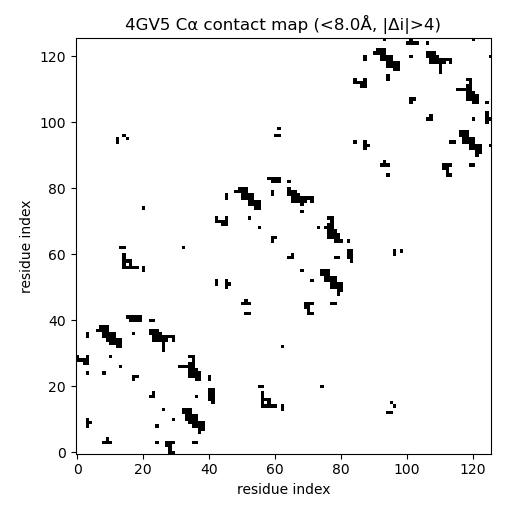 22.349 26.474 1.00 100.91 42 GLY B O 1
ATOM 677 N N . TYR C 1 1 ? 39.541 36.270 36.703 1.00 47.26 1 TYR C N 1
ATOM 678 C CA . TYR C 1 1 ? 40.972 36.200 36.560 1.00 52.56 1 TYR C CA 1
ATOM 679 C C . TYR C 1 1 ? 41.551 37.593 36.727 1.00 56.01 1 TYR C C 1
ATOM 680 O O . TYR C 1 1 ? 40.916 3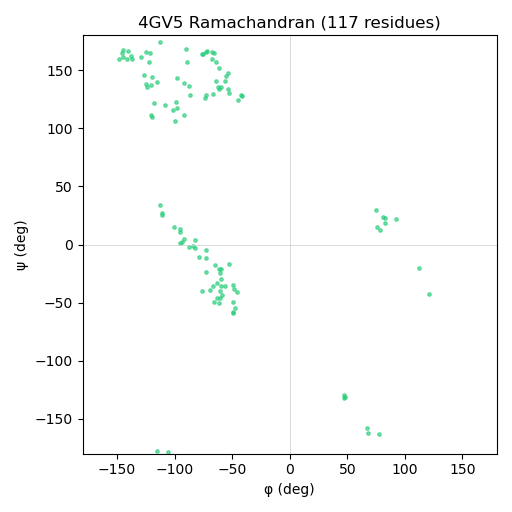8.550 36.372 1.00 63.65 1 TYR C O 1
ATOM 689 N N . LYS C 1 2 ? 42.748 37.677 37.297 1.00 57.10 2 LYS C N 1
ATOM 690 C CA . LYS C 1 2 ? 43.354 38.892 37.771 1.00 69.05 2 LYS C CA 1
ATOM 691 C C . LYS C 1 2 ? 43.337 40.098 36.735 1.00 52.96 2 LYS C C 1
ATOM 692 O O . LYS C 1 2 ? 42.783 41.188 37.049 1.00 66.62 2 LYS C O 1
ATOM 698 N N . GLN C 1 3 ? 43.926 39.929 35.538 1.00 51.87 3 GLN C N 1
ATOM 699 C CA . GLN C 1 3 ? 44.024 41.049 34.493 1.00 51.66 3 GLN C CA 1
ATOM 700 C C . GLN C 1 3 ? 42.646 41.525 34.034 1.00 50.48 3 GLN C C 1
ATOM 701 O O . GLN C 1 3 ? 42.375 42.748 33.995 1.00 54.01 3 GLN C O 1
ATOM 707 N N . CYS C 1 4 ? 41.775 40.561 33.642 1.00 47.65 4 CYS C N 1
ATOM 708 C CA . CYS C 1 4 ? 40.363 40.869 33.383 1.00 43.94 4 CYS C CA 1
ATOM 709 C C . CYS C 1 4 ? 39.713 41.699 34.478 1.00 47.84 4 CYS C C 1
ATOM 710 O O . CYS C 1 4 ? 39.153 42.766 34.209 1.00 53.57 4 CYS C O 1
ATOM 713 N N . HIS C 1 5 ? 39.788 41.211 35.700 1.00 49.62 5 HIS C N 1
ATOM 714 C CA . HIS C 1 5 ? 39.130 41.882 36.804 1.00 50.95 5 HIS C CA 1
ATOM 715 C C . HIS C 1 5 ? 39.750 43.267 36.976 1.00 53.79 5 HIS C C 1
ATOM 716 O O . HIS C 1 5 ? 39.062 44.284 37.111 1.00 52.71 5 HIS C O 1
ATOM 723 N N . LYS C 1 6 ? 41.081 43.331 36.959 1.00 56.60 6 LYS C N 1
ATOM 724 C CA . LYS C 1 6 ? 41.766 44.627 36.981 1.00 61.64 6 LYS C CA 1
ATOM 725 C C . LYS C 1 6 ? 41.212 45.632 35.955 1.00 58.85 6 LYS C C 1
ATOM 726 O O . LYS C 1 6 ? 41.095 46.837 36.231 1.00 68.36 6 LYS C O 1
ATOM 732 N N . LYS C 1 7 ? 40.860 45.154 34.783 1.00 55.29 7 LYS C N 1
ATOM 733 C CA . LYS C 1 7 ? 40.436 46.063 33.718 1.00 54.57 7 LYS C CA 1
ATOM 734 C C . LYS C 1 7 ? 38.962 46.455 33.878 1.00 49.89 7 LYS C C 1
ATOM 735 O O . LYS C 1 7 ? 38.397 47.176 33.034 1.00 70.98 7 LYS C O 1
ATOM 741 N N . GLY C 1 8 ? 38.354 45.984 34.960 1.00 56.70 8 GLY C N 1
ATOM 742 C CA . GLY C 1 8 ? 36.937 46.222 35.258 1.00 54.04 8 GLY C CA 1
ATOM 743 C C . GLY C 1 8 ? 35.962 45.281 34.513 1.00 51.35 8 GLY C C 1
ATOM 744 O O . GLY C 1 8 ? 34.781 45.616 34.391 1.00 51.65 8 GLY C O 1
ATOM 745 N N . GLY C 1 9 ? 36.438 44.092 34.086 1.00 48.04 9 GLY C N 1
ATOM 746 C CA . GLY C 1 9 ? 35.652 43.186 33.289 1.00 43.33 9 GLY C CA 1
ATOM 747 C C . GLY C 1 9 ? 35.301 41.900 34.030 1.00 43.12 9 GLY C C 1
ATOM 748 O O . GLY C 1 9 ? 35.742 41.705 35.192 1.00 40.67 9 GLY C O 1
ATOM 749 N N . HIS C 1 10 ? 34.465 41.044 33.390 1.00 33.25 10 HIS C N 1
ATOM 750 C CA . HIS C 1 10 ? 34.265 39.648 33.773 1.00 36.76 10 HIS C CA 1
ATOM 751 C C . HIS C 1 10 ? 34.619 38.800 32.576 1.00 34.66 10 HIS C C 1
ATOM 752 O O . HIS C 1 10 ? 34.518 39.265 31.371 1.00 34.03 10 HIS C O 1
ATOM 759 N N . CYS C 1 11 ? 34.954 37.561 32.822 1.00 28.09 11 CYS C N 1
ATOM 760 C CA . CYS C 1 11 ? 35.175 36.589 31.751 1.00 31.06 11 CYS C CA 1
ATOM 761 C C . CYS C 1 11 ? 33.898 35.924 31.338 1.00 28.94 11 CYS C C 1
ATOM 762 O O . CYS C 1 11 ? 33.117 35.422 32.194 1.00 29.67 11 CYS C O 1
ATOM 765 N N . PHE C 1 12 ? 33.615 35.921 30.019 1.00 28.72 12 PHE C N 1
ATOM 766 C CA . PHE C 1 12 ? 32.428 35.304 29.525 1.00 27.35 12 PHE C CA 1
ATOM 767 C C . PHE C 1 12 ? 32.823 34.345 28.383 1.00 32.29 12 PHE C C 1
ATOM 768 O O . PHE C 1 12 ? 33.906 34.483 27.800 1.00 27.07 12 PHE C O 1
ATOM 776 N N . PRO C 1 13 ? 31.939 33.392 28.026 1.00 26.17 13 PRO C N 1
ATOM 777 C CA . PRO C 1 13 ? 32.311 32.477 26.880 1.00 26.83 13 PRO C CA 1
ATOM 778 C C . PRO C 1 13 ? 32.498 33.363 25.579 1.00 25.34 13 PRO C C 1
ATOM 779 O O . PRO C 1 13 ? 31.854 34.434 25.436 1.00 27.93 13 PRO C O 1
ATOM 783 N N . LYS C 1 14 ? 33.336 32.876 24.684 1.00 28.06 14 LYS C N 1
ATOM 784 C CA . LYS C 1 14 ? 33.767 33.527 23.449 1.00 33.35 14 LYS C CA 1
ATOM 785 C C . LYS C 1 14 ? 32.642 34.074 22.614 1.00 27.73 14 LYS C C 1
ATOM 786 O O . LYS C 1 14 ? 32.822 35.052 21.968 1.00 31.62 14 LYS C O 1
ATOM 792 N N . GLU C 1 15 ? 31.506 33.413 22.587 1.00 28.04 15 GLU C N 1
ATOM 793 C CA . GLU C 1 15 ? 30.359 33.969 21.701 1.00 26.78 15 GLU C CA 1
ATOM 794 C C . GLU C 1 15 ? 29.327 34.850 22.424 1.00 29.44 15 GLU C C 1
ATOM 795 O O . GLU C 1 15 ? 28.321 35.214 21.830 1.00 35.03 15 GLU C O 1
ATOM 801 N N A LYS C 1 16 ? 29.592 35.246 23.649 0.50 33.15 16 LYS C N 1
ATOM 802 N N B LYS C 1 16 ? 29.597 35.243 23.646 0.50 33.01 16 LYS C N 1
ATOM 803 C CA A LYS C 1 16 ? 28.779 36.187 24.345 0.50 30.68 16 LYS C CA 1
ATOM 804 C CA B LYS C 1 16 ? 28.785 36.189 24.325 0.50 31.15 16 LYS C CA 1
ATOM 805 C C A LYS C 1 16 ? 28.847 37.560 23.694 0.50 39.39 16 LYS C C 1
ATOM 806 C C B LYS C 1 16 ? 28.850 37.554 23.667 0.50 39.55 16 LYS C C 1
ATOM 807 O O A LYS C 1 16 ? 29.906 38.046 23.430 0.50 38.39 16 LYS C O 1
ATOM 808 O O B LYS C 1 16 ? 29.908 38.057 23.432 0.50 38.48 16 LYS C O 1
ATOM 819 N N . ILE C 1 17 ? 27.697 38.144 23.409 1.00 37.55 17 ILE C N 1
ATOM 820 C CA . ILE C 1 17 ? 27.737 39.455 22.810 1.00 39.35 17 ILE C CA 1
ATOM 821 C C . ILE C 1 17 ? 28.130 40.517 23.803 1.00 32.69 17 ILE C C 1
ATOM 822 O O . ILE C 1 17 ? 27.495 40.669 24.793 1.00 47.45 17 ILE C O 1
ATOM 827 N N . CYS C 1 18 ? 29.201 41.227 23.551 1.00 37.07 18 CYS C N 1
ATOM 828 C CA . CYS C 1 18 ? 29.606 42.335 24.398 1.00 42.16 18 CYS C CA 1
ATOM 829 C C . CYS C 1 18 ? 29.634 43.640 2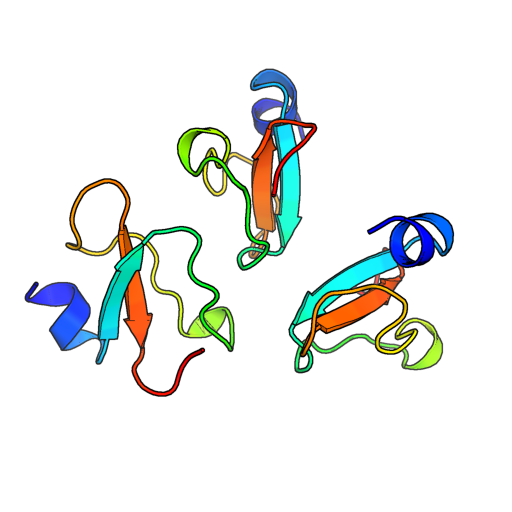3.585 1.00 47.10 18 CYS C C 1
ATOM 830 O O . CYS C 1 18 ? 30.501 43.823 22.781 1.00 54.51 18 CYS C O 1
ATOM 833 N N . LEU C 1 19 ? 28.687 44.569 23.855 1.00 54.90 19 LEU C N 1
ATOM 834 C CA . LEU C 1 19 ? 28.681 45.802 23.063 1.00 46.85 19 LEU C CA 1
ATOM 835 C C . LEU C 1 19 ? 28.760 47.018 23.956 1.00 47.97 19 LEU C C 1
ATOM 836 O O . LEU C 1 19 ? 28.081 47.049 24.951 1.00 60.38 19 LEU C O 1
ATOM 841 N N . PRO C 1 20 ? 29.556 47.999 23.661 1.00 53.35 20 PRO C N 1
ATOM 842 C CA . PRO C 1 20 ? 30.219 48.087 22.368 1.00 55.80 20 PRO C CA 1
ATOM 843 C C . PRO C 1 20 ? 31.558 47.392 22.317 1.00 60.61 20 PRO C C 1
ATOM 844 O O . PRO C 1 20 ? 32.207 47.198 23.314 1.00 52.37 20 PRO C O 1
ATOM 848 N N . PRO C 1 21 ? 31.966 47.035 21.125 1.00 55.19 21 PRO C N 1
ATOM 849 C CA . PRO C 1 21 ? 33.144 46.195 20.996 1.00 49.59 21 PRO C CA 1
ATOM 850 C C . PRO C 1 21 ? 34.369 46.718 21.726 1.00 53.20 21 PRO C C 1
ATOM 851 O O . PRO C 1 21 ? 35.311 45.989 21.911 1.00 76.20 21 PRO C O 1
ATOM 855 N N . SER C 1 22 ? 34.364 47.978 22.101 1.00 53.47 22 SER C N 1
ATOM 856 C CA . SER C 1 22 ? 35.479 48.584 22.813 1.00 66.57 22 SER C CA 1
ATOM 857 C C . SER C 1 22 ? 35.492 48.059 24.230 1.00 60.12 22 SER C C 1
ATOM 858 O O . SER C 1 22 ? 36.542 48.075 24.884 1.00 70.80 22 SER C O 1
ATOM 861 N N . SER C 1 23 ? 34.332 47.597 24.711 1.00 45.40 23 SER C N 1
ATOM 862 C CA . SER C 1 23 ? 34.259 47.014 26.115 1.00 50.76 23 SER C CA 1
ATOM 863 C C . SER C 1 23 ? 34.505 45.456 26.068 1.00 47.67 23 SER C C 1
ATOM 864 O O . SER C 1 23 ? 34.407 44.759 27.114 1.00 44.81 23 SER C O 1
ATOM 867 N N . ASP C 1 24 ? 34.825 44.929 24.886 1.00 52.03 24 ASP C N 1
ATOM 868 C CA . ASP C 1 24 ? 35.231 43.551 24.681 1.00 39.84 24 ASP C CA 1
ATOM 869 C C . ASP C 1 24 ? 36.725 43.564 24.579 1.00 44.03 24 ASP C C 1
ATOM 870 O O . ASP C 1 24 ? 37.279 44.003 23.604 1.00 47.30 24 ASP C O 1
ATOM 875 N N . PHE C 1 25 ? 37.398 43.101 25.610 1.00 39.33 25 PHE C N 1
ATOM 876 C CA . PHE C 1 25 ? 38.850 43.287 25.700 1.00 43.44 25 PHE C CA 1
ATOM 877 C C . PHE C 1 25 ? 39.582 42.096 25.186 1.00 39.54 25 PHE C C 1
ATOM 878 O O . PHE C 1 25 ? 40.788 42.028 25.385 1.00 50.01 25 PHE C O 1
ATOM 886 N N . GLY C 1 26 ? 38.847 41.202 24.487 1.00 40.60 26 GLY C N 1
ATOM 887 C CA . GLY C 1 26 ? 39.426 39.957 23.960 1.00 39.38 26 GLY C CA 1
ATOM 888 C C . GLY C 1 26 ? 39.823 39.038 25.090 1.00 42.04 26 GLY C C 1
ATOM 889 O O . GLY C 1 26 ? 39.279 39.154 26.221 1.00 42.12 26 GLY C O 1
ATOM 890 N N . LYS C 1 27 ? 40.739 38.097 24.842 1.00 37.31 27 LYS C N 1
ATOM 891 C CA . LYS C 1 27 ? 40.899 36.985 25.813 1.00 33.72 27 LYS C CA 1
ATOM 892 C C . LYS C 1 27 ? 41.452 37.455 27.182 1.00 38.77 27 LYS C C 1
ATOM 893 O O . LYS C 1 27 ? 41.074 36.898 28.187 1.00 42.64 27 LYS C O 1
ATOM 899 N N . MET C 1 28 ? 42.353 38.436 27.211 1.00 41.74 28 MET C N 1
ATOM 900 C CA . MET C 1 28 ? 43.069 38.820 28.472 1.00 43.94 28 MET C CA 1
ATOM 901 C C . MET C 1 28 ? 43.562 37.553 29.144 1.00 36.63 28 MET C C 1
ATOM 902 O O . MET C 1 28 ? 44.201 36.762 28.446 1.00 41.78 28 MET C O 1
ATOM 907 N N . ASP C 1 29 ? 43.301 37.346 30.434 1.00 43.01 29 ASP C N 1
ATOM 908 C CA . ASP C 1 29 ? 43.741 36.089 31.050 1.00 37.81 29 ASP C CA 1
ATOM 909 C C . ASP C 1 29 ? 42.582 35.219 31.447 1.00 35.17 29 ASP C C 1
ATOM 910 O O . ASP C 1 29 ? 42.669 34.422 32.378 1.00 40.34 29 ASP C O 1
ATOM 915 N N . CYS C 1 30 ? 41.516 35.294 30.647 1.00 34.14 30 CYS C N 1
ATOM 916 C CA . CYS C 1 30 ? 40.374 34.442 30.778 1.00 30.98 30 CYS C CA 1
ATOM 917 C C . CYS C 1 30 ? 40.822 33.106 30.225 1.00 34.49 30 CYS C C 1
ATOM 918 O O . CYS C 1 30 ? 41.843 32.990 29.477 1.00 33.13 30 CYS C O 1
ATOM 921 N N . ARG C 1 31 ? 40.042 32.095 30.545 1.00 31.81 31 ARG C N 1
ATOM 922 C CA . ARG C 1 31 ? 40.285 30.775 30.136 1.00 31.55 31 ARG C CA 1
ATOM 923 C C . ARG C 1 31 ? 40.185 30.668 28.566 1.00 28.50 31 ARG C C 1
ATOM 924 O O . ARG C 1 31 ? 39.545 31.515 27.911 1.00 34.03 31 ARG C O 1
ATOM 932 N N . TRP C 1 32 ? 40.837 29.637 27.996 1.00 28.02 32 TRP C N 1
ATOM 933 C CA . TRP C 1 32 ? 40.598 29.249 26.628 1.00 30.38 32 TRP C CA 1
ATOM 934 C C . TRP C 1 32 ? 39.130 29.284 26.287 1.00 29.89 32 TRP C C 1
ATOM 935 O O . TRP C 1 32 ? 38.326 28.648 26.976 1.00 27.75 32 TRP C O 1
ATOM 946 N N . ARG C 1 33 ? 38.789 29.987 25.179 1.00 30.84 33 ARG C N 1
ATOM 947 C CA . ARG C 1 33 ? 37.473 30.086 24.617 1.00 28.77 33 ARG C CA 1
ATOM 948 C C . ARG C 1 33 ? 36.586 31.068 25.369 1.00 31.10 33 ARG C C 1
ATOM 949 O O . ARG C 1 33 ? 35.342 31.069 25.147 1.00 32.02 33 ARG C O 1
ATOM 957 N N . TRP C 1 34 ? 37.210 31.862 26.250 1.00 27.02 34 TRP C N 1
ATOM 958 C CA . TRP C 1 34 ? 36.521 32.959 26.999 1.00 27.41 34 TRP C CA 1
ATOM 959 C C . TRP C 1 34 ? 37.166 34.262 26.712 1.00 26.15 34 TRP C C 1
ATOM 960 O O . TRP C 1 34 ? 38.283 34.316 26.164 1.00 28.95 34 TRP C O 1
ATOM 971 N N . LYS C 1 35 ? 36.487 35.313 27.043 1.00 27.10 35 LYS C N 1
ATOM 972 C CA . LYS C 1 35 ? 36.946 36.660 26.765 1.00 30.06 35 LYS C CA 1
ATOM 973 C C . LYS C 1 35 ? 36.520 37.567 27.891 1.00 32.54 35 LYS C C 1
ATOM 974 O O . LYS C 1 35 ? 35.491 37.304 28.568 1.00 30.84 35 LYS C O 1
ATOM 980 N N . CYS C 1 36 ? 37.184 38.709 27.978 1.00 31.89 36 CYS C N 1
ATOM 981 C CA . CYS C 1 36 ? 36.945 39.675 29.022 1.00 35.92 36 CYS C CA 1
ATOM 982 C C . CYS C 1 36 ? 36.080 40.829 28.523 1.00 32.33 36 CYS C C 1
ATOM 983 O O . CYS C 1 36 ? 36.490 41.537 27.578 1.00 41.70 36 CYS C O 1
ATOM 986 N N . CYS C 1 37 ? 34.890 40.999 29.067 1.00 36.49 37 CYS C N 1
ATOM 987 C CA . CYS C 1 37 ? 34.031 42.147 28.754 1.00 40.00 37 CYS C CA 1
ATOM 988 C C . CYS C 1 37 ? 33.822 43.023 30.006 1.00 42.11 37 CYS C C 1
ATOM 989 O O . CYS C 1 37 ? 33.499 42.499 31.112 1.00 39.40 37 CYS C O 1
ATOM 992 N N . LYS C 1 38 ? 33.852 44.327 29.772 1.00 45.42 38 LYS C N 1
ATOM 993 C CA . LYS C 1 38 ? 33.687 45.320 30.799 1.00 53.12 38 LYS C CA 1
ATOM 994 C C . LYS C 1 38 ? 32.317 45.262 31.437 1.00 51.84 38 LYS C C 1
ATOM 995 O O . LYS C 1 38 ? 31.359 45.059 30.720 1.00 52.96 38 LYS C O 1
ATOM 1001 N N . LYS C 1 39 ? 32.267 45.458 32.774 1.00 70.59 39 LYS C N 1
ATOM 1002 C CA . LYS C 1 39 ? 31.018 45.573 33.589 1.00 70.62 39 LYS C CA 1
ATOM 1003 C C . LYS C 1 39 ? 30.085 46.490 32.828 1.00 81.87 39 LYS C C 1
ATOM 1004 O O . LYS C 1 39 ? 30.464 47.599 32.513 1.00 90.63 39 LYS C O 1
ATOM 1010 N N . GLY C 1 40 ? 28.878 46.037 32.529 1.00 63.91 40 GLY C N 1
ATOM 1011 C CA . GLY C 1 40 ? 27.938 46.883 31.823 1.00 84.24 40 GLY C CA 1
ATOM 1012 C C . GLY C 1 40 ? 27.503 46.271 30.524 1.00 123.47 40 GLY C C 1
ATOM 1013 O O . GLY C 1 40 ? 26.322 46.301 30.218 1.00 109.44 40 GLY C O 1
ATOM 1014 N N . SER C 1 41 ? 28.438 45.697 29.768 1.00 127.08 41 SER C N 1
ATOM 1015 C CA . SER C 1 41 ? 28.063 44.797 28.660 1.00 118.29 41 SER C CA 1
ATOM 1016 C C . SER C 1 41 ? 27.696 43.398 29.223 1.00 135.33 41 SER C C 1
ATOM 1017 O O . SER C 1 41 ? 27.130 42.572 28.496 1.00 113.96 41 SER C O 1
ATOM 1020 N N . GLY C 1 42 ? 27.989 43.175 30.494 1.00 124.79 42 GLY C N 1
ATOM 1021 C CA . GLY C 1 42 ? 27.484 42.040 31.226 1.00 124.21 42 GLY C CA 1
ATOM 1022 C C . GLY C 1 42 ? 27.699 42.318 32.694 1.00 109.40 42 GLY C C 1
ATOM 1023 O O . GLY C 1 42 ? 28.823 42.560 33.124 1.00 151.93 42 GLY C O 1
#